Protein AF-A0A8T3W9E3-F1 (afdb_monomer_lite)

Radius of gyration: 12.61 Å; chains: 1; bounding box: 32×24×30 Å

Structure (mmCIF, N/CA/C/O backbone):
data_AF-A0A8T3W9E3-F1
#
_entry.id   AF-A0A8T3W9E3-F1
#
loop_
_atom_site.group_PDB
_atom_site.id
_atom_site.type_symbol
_atom_site.label_atom_id
_atom_site.label_alt_id
_atom_site.label_comp_id
_atom_site.label_asym_id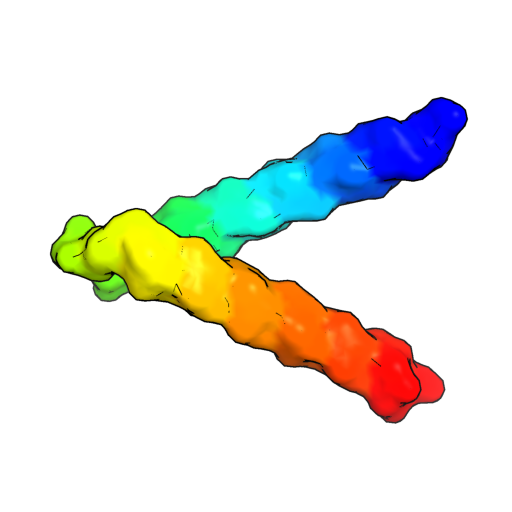
_atom_site.label_entity_id
_atom_site.label_seq_id
_atom_site.pdbx_PDB_ins_code
_atom_site.Cartn_x
_atom_site.Cartn_y
_atom_site.Cartn_z
_atom_site.occupancy
_atom_site.B_iso_or_equiv
_atom_site.auth_seq_id
_atom_site.auth_comp_id
_atom_site.auth_asym_id
_atom_site.auth_atom_id
_atom_site.pdbx_PDB_model_num
ATOM 1 N N . MET A 1 1 ? 19.717 7.782 -13.211 1.00 64.06 1 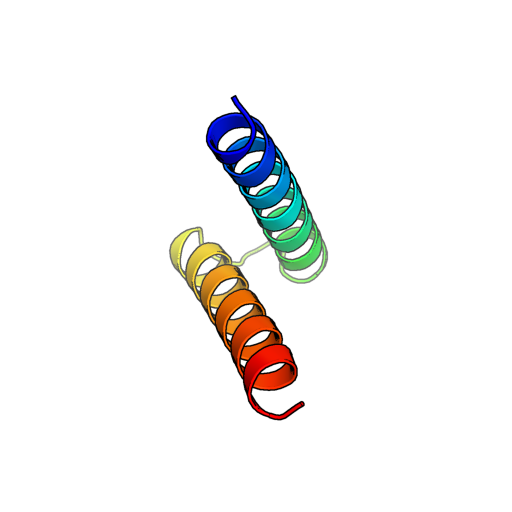MET A N 1
ATOM 2 C CA . MET A 1 1 ? 18.540 8.683 -13.327 1.00 64.06 1 MET A CA 1
ATOM 3 C C . MET A 1 1 ? 17.218 7.916 -13.429 1.00 64.06 1 MET A C 1
ATOM 5 O O . MET A 1 1 ? 16.308 8.271 -12.693 1.00 64.06 1 MET A O 1
ATOM 9 N N . ALA A 1 2 ? 17.107 6.864 -14.254 1.00 75.56 2 ALA A N 1
ATOM 10 C CA . ALA A 1 2 ? 15.870 6.080 -14.425 1.00 75.56 2 ALA A CA 1
ATOM 11 C C . ALA A 1 2 ? 15.356 5.389 -13.142 1.00 75.56 2 ALA A C 1
ATOM 13 O O . ALA A 1 2 ? 14.163 5.405 -12.865 1.00 75.56 2 ALA A O 1
ATOM 14 N N . GLU A 1 3 ? 16.253 4.856 -12.313 1.00 81.88 3 GLU A N 1
ATOM 15 C CA . GLU A 1 3 ? 15.898 4.170 -11.061 1.00 81.88 3 GLU A CA 1
ATOM 16 C C . GLU A 1 3 ? 15.151 5.075 -10.066 1.00 81.88 3 GLU A C 1
ATOM 18 O O . GLU A 1 3 ? 14.118 4.697 -9.521 1.00 81.88 3 GLU A O 1
ATOM 23 N N . LYS A 1 4 ? 15.596 6.327 -9.906 1.00 87.94 4 LYS A N 1
ATOM 24 C CA . LYS A 1 4 ? 14.933 7.312 -9.036 1.00 87.94 4 LYS A CA 1
ATOM 25 C C . LYS A 1 4 ? 13.513 7.638 -9.506 1.00 87.94 4 LYS A C 1
ATOM 27 O O . LYS A 1 4 ? 12.634 7.890 -8.686 1.00 87.94 4 LYS A O 1
ATOM 32 N N . GLU A 1 5 ? 13.295 7.649 -10.817 1.00 91.31 5 GLU A N 1
ATOM 33 C CA . GLU A 1 5 ? 11.980 7.899 -11.406 1.00 91.31 5 GLU A CA 1
ATOM 34 C C . GLU A 1 5 ? 11.042 6.700 -11.215 1.00 91.31 5 GLU A C 1
ATOM 36 O O . GLU A 1 5 ? 9.876 6.881 -10.866 1.00 91.31 5 GLU A O 1
ATOM 41 N N . MET A 1 6 ? 11.562 5.474 -11.336 1.00 87.12 6 MET A N 1
ATOM 42 C CA . MET A 1 6 ? 10.808 4.263 -11.001 1.00 87.12 6 MET A CA 1
ATOM 43 C C . MET A 1 6 ? 10.392 4.243 -9.529 1.00 87.12 6 MET A C 1
ATOM 45 O O . MET A 1 6 ? 9.223 4.003 -9.234 1.00 87.12 6 MET A O 1
ATOM 49 N N . VAL A 1 7 ? 11.304 4.583 -8.612 1.00 89.12 7 VAL A N 1
ATOM 50 C CA . VAL A 1 7 ? 10.995 4.657 -7.175 1.00 89.12 7 VAL A CA 1
ATOM 51 C C . VAL A 1 7 ? 9.885 5.673 -6.899 1.00 89.12 7 VAL A C 1
ATOM 53 O O . VAL A 1 7 ? 8.940 5.363 -6.180 1.00 89.12 7 VAL A O 1
ATOM 56 N N . LYS A 1 8 ? 9.931 6.866 -7.508 1.00 91.94 8 LYS A N 1
ATOM 57 C CA . LYS A 1 8 ? 8.858 7.865 -7.354 1.00 91.94 8 LYS A CA 1
ATOM 58 C C . LYS A 1 8 ? 7.502 7.331 -7.809 1.00 91.94 8 LYS A C 1
ATOM 60 O O . LYS A 1 8 ? 6.515 7.493 -7.096 1.00 91.94 8 LYS A O 1
ATOM 65 N N . ARG A 1 9 ? 7.448 6.690 -8.978 1.00 88.75 9 ARG A N 1
ATOM 66 C CA . ARG A 1 9 ? 6.205 6.115 -9.512 1.00 88.75 9 ARG A CA 1
ATOM 67 C C . ARG A 1 9 ? 5.668 5.008 -8.610 1.00 88.75 9 ARG A C 1
ATOM 69 O O . ARG A 1 9 ? 4.472 4.993 -8.334 1.00 88.75 9 ARG A O 1
ATOM 76 N N . ALA A 1 10 ? 6.545 4.144 -8.099 1.00 88.62 10 ALA A N 1
ATOM 77 C CA . ALA A 1 10 ? 6.175 3.094 -7.156 1.00 88.62 10 ALA A CA 1
ATOM 78 C C . ALA A 1 10 ? 5.593 3.670 -5.853 1.00 88.62 10 ALA A C 1
ATOM 80 O O . ALA A 1 10 ? 4.559 3.200 -5.385 1.00 88.62 10 ALA A O 1
ATOM 81 N N . VAL A 1 11 ? 6.195 4.735 -5.308 1.00 92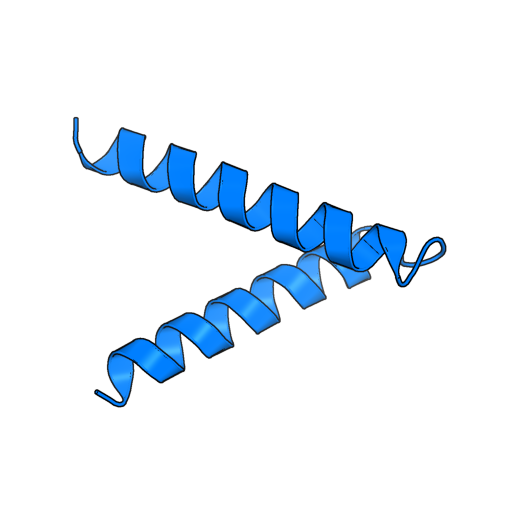.44 11 VAL A N 1
ATOM 82 C CA . VAL A 1 11 ? 5.686 5.424 -4.109 1.00 92.44 11 VAL A CA 1
ATOM 83 C C . VAL A 1 11 ? 4.297 6.017 -4.354 1.00 92.44 11 VAL A C 1
ATOM 85 O O . VAL A 1 11 ? 3.399 5.820 -3.538 1.00 92.44 11 VAL A O 1
ATOM 88 N N . VAL A 1 12 ? 4.092 6.703 -5.483 1.00 94.56 12 VAL A N 1
ATOM 89 C CA . VAL A 1 12 ? 2.782 7.283 -5.831 1.00 94.56 12 VAL A CA 1
ATOM 90 C C . VAL A 1 12 ? 1.722 6.191 -5.998 1.00 94.56 12 VAL A C 1
ATOM 92 O O . VAL A 1 12 ? 0.620 6.324 -5.467 1.00 94.56 12 VAL A O 1
ATOM 95 N N . ALA A 1 13 ? 2.054 5.091 -6.678 1.00 91.31 13 ALA A N 1
ATOM 96 C CA . ALA A 1 13 ? 1.146 3.958 -6.849 1.00 91.31 13 ALA A CA 1
ATOM 97 C C . ALA A 1 13 ? 0.779 3.306 -5.504 1.00 91.31 13 ALA A C 1
ATOM 99 O O . ALA A 1 13 ? -0.398 3.050 -5.244 1.00 91.31 13 ALA A O 1
ATOM 100 N N . GLY A 1 14 ? 1.762 3.104 -4.620 1.00 93.69 14 GLY A N 1
ATOM 101 C CA . GLY A 1 14 ? 1.538 2.572 -3.276 1.00 93.69 14 GLY A CA 1
ATOM 102 C C . GLY A 1 14 ? 0.645 3.479 -2.425 1.00 93.69 14 GLY A C 1
ATOM 103 O O . GLY A 1 14 ? -0.290 2.999 -1.784 1.00 93.69 14 GLY A O 1
ATOM 104 N N . ALA A 1 15 ? 0.867 4.796 -2.474 1.00 95.31 15 ALA A N 1
ATOM 105 C CA . ALA A 1 15 ? 0.029 5.769 -1.776 1.00 95.31 15 ALA A CA 1
ATOM 106 C C . ALA A 1 15 ? -1.416 5.766 -2.300 1.00 95.31 15 ALA A C 1
ATOM 108 O O . ALA A 1 15 ? -2.359 5.757 -1.510 1.00 95.31 15 ALA A O 1
ATOM 109 N N . ALA A 1 16 ? -1.608 5.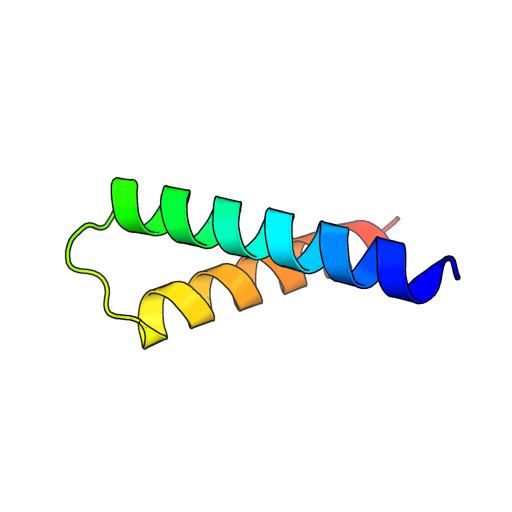713 -3.620 1.00 95.38 16 ALA A N 1
ATOM 110 C CA . ALA A 1 16 ? -2.936 5.630 -4.225 1.00 95.38 16 ALA A CA 1
ATOM 111 C C . ALA A 1 16 ? -3.685 4.351 -3.809 1.00 95.38 16 ALA A C 1
ATOM 113 O O . ALA A 1 16 ? -4.868 4.408 -3.467 1.00 95.38 16 ALA A O 1
ATOM 114 N N . ALA A 1 17 ? -2.994 3.206 -3.778 1.00 94.69 17 ALA A N 1
ATOM 115 C CA . ALA A 1 17 ? -3.562 1.944 -3.310 1.00 94.69 17 ALA A CA 1
ATOM 116 C C . ALA A 1 17 ? -3.958 2.008 -1.824 1.00 94.69 17 ALA A C 1
ATOM 118 O O . ALA A 1 17 ? -5.064 1.602 -1.463 1.00 94.69 17 ALA A O 1
ATOM 119 N N . ALA A 1 18 ? -3.097 2.580 -0.975 1.00 96.81 18 ALA A N 1
ATOM 120 C CA . ALA A 1 18 ? -3.379 2.774 0.446 1.00 96.81 18 ALA A CA 1
ATOM 121 C C . ALA A 1 18 ? -4.609 3.669 0.677 1.00 96.81 18 ALA A C 1
ATOM 123 O O . ALA A 1 18 ? -5.489 3.312 1.463 1.00 96.81 18 ALA A O 1
ATOM 124 N N . MET A 1 19 ? -4.703 4.799 -0.035 1.00 96.88 19 MET A N 1
ATOM 125 C CA . MET A 1 19 ? -5.847 5.714 0.057 1.00 96.88 19 MET A CA 1
ATOM 126 C C . MET A 1 19 ? -7.148 5.015 -0.341 1.00 96.88 19 MET A C 1
ATOM 128 O O . MET A 1 19 ? -8.103 5.010 0.432 1.00 96.88 19 MET A O 1
ATOM 132 N N . LYS A 1 20 ? -7.160 4.320 -1.483 1.00 96.62 20 LYS A N 1
ATOM 133 C CA . LYS A 1 20 ? -8.335 3.576 -1.959 1.00 96.62 20 LYS A CA 1
ATOM 13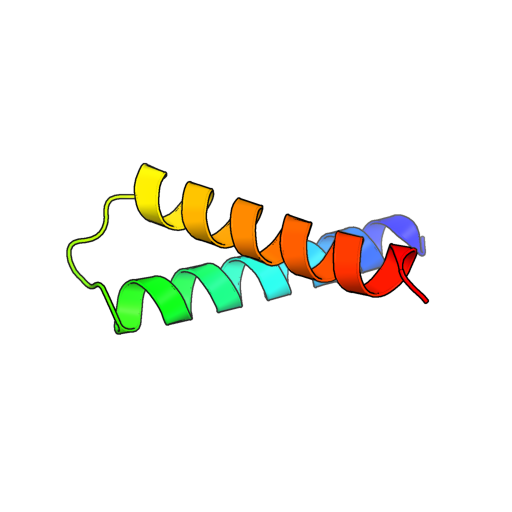4 C C . LYS A 1 20 ? -8.766 2.469 -0.992 1.00 96.62 20 LYS A C 1
ATOM 136 O O . LYS A 1 20 ? -9.959 2.201 -0.838 1.00 96.62 20 LYS A O 1
ATOM 141 N N . TYR A 1 21 ? -7.810 1.809 -0.337 1.00 97.31 21 TYR A N 1
ATOM 142 C CA . TYR A 1 21 ? -8.109 0.810 0.687 1.00 97.31 21 TYR A CA 1
ATOM 143 C C . TYR A 1 21 ? -8.753 1.443 1.923 1.00 97.31 21 TYR A C 1
ATOM 145 O O . TYR A 1 21 ? -9.760 0.926 2.408 1.00 97.31 21 TYR A O 1
ATOM 153 N N . LYS A 1 22 ? -8.224 2.578 2.394 1.00 96.75 22 LYS A N 1
ATOM 154 C CA . LYS A 1 22 ? -8.766 3.339 3.530 1.00 96.75 22 LYS A CA 1
ATOM 155 C C . LYS A 1 22 ? -10.141 3.940 3.252 1.00 96.75 22 LYS A C 1
ATOM 157 O O . LYS A 1 22 ? -10.984 3.908 4.138 1.00 96.75 22 LYS A O 1
ATOM 162 N N . GLU A 1 23 ? -10.404 4.418 2.038 1.00 97.62 23 GLU A N 1
ATOM 163 C CA . GLU A 1 23 ? -11.738 4.890 1.632 1.00 97.62 23 GLU A CA 1
ATOM 164 C C . GLU A 1 23 ? -12.799 3.795 1.795 1.00 97.62 23 GLU A C 1
ATOM 166 O O . GLU A 1 23 ? -13.909 4.054 2.253 1.00 97.62 23 GLU A O 1
ATOM 171 N N . ARG A 1 24 ? -12.443 2.551 1.456 1.00 97.81 24 ARG A N 1
ATOM 172 C CA . ARG A 1 24 ? -13.329 1.384 1.586 1.00 97.81 24 ARG A CA 1
ATOM 173 C C . ARG A 1 24 ? -13.345 0.801 2.997 1.00 97.81 24 ARG A C 1
ATOM 175 O O . ARG A 1 24 ? -14.329 0.181 3.383 1.00 97.81 24 ARG A O 1
ATOM 182 N N . ASN A 1 25 ? -12.272 1.005 3.762 1.00 97.69 25 ASN A N 1
ATOM 183 C CA . ASN A 1 25 ? -12.088 0.482 5.113 1.00 97.69 25 ASN A CA 1
ATOM 184 C C . ASN A 1 25 ? -11.629 1.604 6.066 1.00 97.69 25 ASN A C 1
ATOM 186 O O . ASN A 1 25 ? -10.474 1.606 6.502 1.00 97.69 25 ASN A O 1
ATOM 190 N N . PRO A 1 26 ? -12.509 2.556 6.439 1.00 96.75 26 PRO A N 1
ATOM 191 C CA . PRO A 1 26 ? -12.106 3.761 7.178 1.00 96.75 26 PRO A CA 1
ATOM 192 C C . PRO A 1 26 ? -11.468 3.477 8.542 1.00 96.75 26 PRO A C 1
ATOM 194 O O . PRO A 1 26 ? -10.693 4.281 9.054 1.00 96.75 26 PRO A O 1
ATOM 197 N N . ARG A 1 27 ? -11.791 2.321 9.134 1.00 97.88 27 ARG A N 1
ATOM 198 C CA . ARG A 1 27 ? -11.288 1.873 10.440 1.00 97.88 27 ARG A CA 1
ATOM 199 C C . ARG A 1 27 ? -10.056 0.978 10.362 1.00 97.88 27 ARG A C 1
ATOM 201 O O . ARG A 1 27 ? -9.558 0.595 11.415 1.00 97.88 27 ARG A O 1
ATOM 208 N N . ALA A 1 28 ? -9.585 0.637 9.162 1.00 97.44 28 ALA A N 1
ATOM 209 C CA . ALA A 1 28 ? -8.410 -0.212 9.024 1.00 97.44 28 ALA A CA 1
ATOM 210 C C . ALA A 1 28 ? -7.213 0.425 9.732 1.00 97.44 28 ALA A C 1
ATOM 212 O O . ALA A 1 28 ? -7.050 1.646 9.700 1.00 97.44 28 ALA A O 1
ATOM 213 N N . THR A 1 29 ? -6.357 -0.369 10.352 1.00 98.00 29 THR A N 1
ATOM 214 C CA . THR A 1 29 ? -5.121 0.132 10.948 1.00 98.00 29 THR A CA 1
ATOM 215 C C . THR A 1 29 ? -4.093 0.459 9.866 1.00 98.00 29 THR A C 1
ATOM 217 O O . THR A 1 29 ? -4.247 0.136 8.680 1.00 98.00 29 THR A O 1
ATOM 220 N N . GLU A 1 30 ? -3.017 1.132 10.259 1.00 96.31 30 GLU A N 1
ATOM 221 C CA . GLU A 1 30 ? -1.874 1.334 9.370 1.00 96.31 30 GLU A CA 1
ATOM 222 C C . GLU A 1 30 ? -1.255 -0.008 8.962 1.00 96.31 30 GLU A C 1
ATOM 224 O O . GLU A 1 30 ? -0.977 -0.203 7.780 1.00 96.31 30 GLU A O 1
ATOM 229 N N . GLN A 1 31 ? -1.130 -0.966 9.894 1.00 97.50 31 GLN A N 1
ATOM 230 C CA . GLN A 1 31 ? -0.587 -2.292 9.582 1.00 97.50 31 GLN A CA 1
ATOM 231 C C . GLN A 1 31 ? -1.444 -3.035 8.553 1.00 97.50 31 GLN A C 1
ATOM 233 O O . GLN A 1 31 ? -0.902 -3.608 7.611 1.00 97.50 31 GLN A O 1
ATOM 238 N N . GLU A 1 32 ? -2.772 -2.994 8.689 1.00 97.50 32 GLU A N 1
ATOM 239 C CA . GLU A 1 32 ? -3.689 -3.615 7.725 1.00 97.50 32 GLU A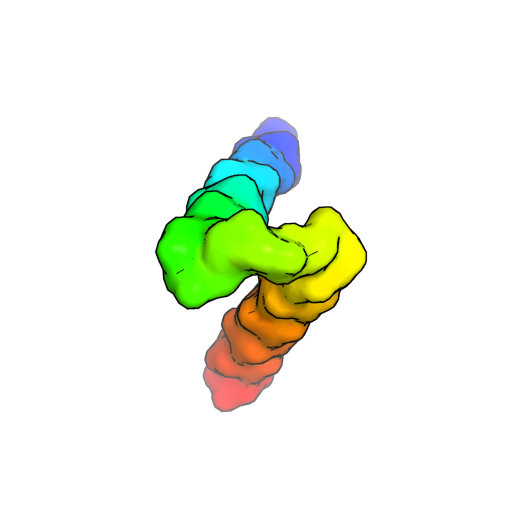 CA 1
ATOM 240 C C . GLU A 1 32 ? -3.589 -2.960 6.344 1.00 97.50 32 GLU A C 1
ATOM 242 O O . GLU A 1 32 ? -3.595 -3.643 5.320 1.00 97.50 32 GLU A O 1
ATOM 247 N N . THR A 1 33 ? -3.445 -1.635 6.312 1.00 97.38 33 THR A N 1
ATOM 248 C CA . THR A 1 33 ? -3.301 -0.875 5.065 1.00 97.38 33 THR A CA 1
ATOM 249 C C . THR A 1 33 ? -1.995 -1.224 4.355 1.00 97.38 33 THR A C 1
ATOM 251 O O . THR A 1 33 ? -1.997 -1.511 3.159 1.00 97.38 33 THR A O 1
ATOM 254 N N . VAL A 1 34 ? -0.881 -1.264 5.088 1.00 96.12 34 VAL A N 1
ATOM 255 C CA . VAL A 1 34 ? 0.429 -1.646 4.542 1.00 96.12 34 VAL A CA 1
ATOM 256 C C . VAL A 1 34 ? 0.417 -3.098 4.064 1.00 96.12 34 VAL A C 1
ATOM 258 O O . VAL A 1 34 ? 0.880 -3.381 2.958 1.00 96.12 34 VAL A O 1
ATOM 261 N N . ALA A 1 35 ? -0.160 -4.016 4.845 1.00 96.06 35 ALA A N 1
ATOM 262 C CA . ALA A 1 35 ? -0.285 -5.419 4.459 1.00 96.06 35 ALA A CA 1
ATOM 263 C C . ALA A 1 35 ? -1.087 -5.586 3.159 1.00 96.06 35 ALA A C 1
ATOM 265 O O . ALA A 1 35 ? -0.699 -6.377 2.295 1.00 96.06 35 ALA A O 1
ATOM 266 N N . HIS A 1 36 ? -2.164 -4.812 2.988 1.00 95.88 36 HIS A N 1
ATOM 267 C CA . HIS A 1 36 ? -2.938 -4.796 1.750 1.00 95.88 36 HIS A CA 1
ATOM 268 C C . HIS A 1 36 ? -2.102 -4.325 0.554 1.00 95.88 36 HIS A C 1
ATOM 270 O O . HIS A 1 36 ? -2.062 -5.017 -0.463 1.00 95.88 36 HIS A O 1
ATOM 276 N N . VAL A 1 37 ? -1.387 -3.201 0.679 1.00 95.12 37 VAL A N 1
ATOM 277 C CA . VAL A 1 37 ? -0.544 -2.681 -0.412 1.00 95.12 37 VAL A CA 1
ATOM 278 C C . VAL A 1 37 ? 0.543 -3.685 -0.803 1.00 95.12 37 VAL A C 1
ATOM 280 O O . VAL A 1 37 ? 0.717 -3.959 -1.988 1.00 95.12 37 VAL A O 1
ATOM 283 N N . ILE A 1 38 ? 1.225 -4.301 0.169 1.00 93.88 38 ILE A N 1
ATOM 284 C CA . ILE A 1 38 ? 2.245 -5.329 -0.101 1.00 93.88 38 ILE A CA 1
ATOM 285 C C . ILE A 1 38 ? 1.633 -6.529 -0.835 1.00 93.88 38 ILE A C 1
ATOM 287 O O . ILE A 1 38 ? 2.241 -7.059 -1.766 1.00 93.88 38 ILE A O 1
ATOM 291 N N . LYS A 1 39 ? 0.436 -6.970 -0.432 1.00 93.75 39 LYS A N 1
ATOM 292 C CA . LYS A 1 39 ? -0.258 -8.091 -1.076 1.00 93.75 39 LYS A CA 1
ATOM 293 C C . LYS A 1 39 ? -0.619 -7.776 -2.529 1.00 93.75 39 LYS A C 1
ATOM 295 O O . LYS A 1 39 ? -0.371 -8.612 -3.394 1.00 93.75 39 LYS A O 1
ATOM 300 N N . GLU A 1 40 ? -1.153 -6.588 -2.801 1.00 89.75 40 GLU A N 1
ATOM 301 C CA . GLU A 1 40 ? -1.463 -6.159 -4.170 1.00 89.75 40 GLU A CA 1
ATOM 302 C C . GLU A 1 40 ? -0.198 -6.046 -5.029 1.00 89.75 40 GLU A C 1
ATOM 304 O O . GLU A 1 40 ? -0.194 -6.506 -6.166 1.00 89.75 40 GLU A O 1
ATOM 309 N N . MET A 1 41 ? 0.905 -5.521 -4.481 1.00 88.81 41 MET A N 1
ATOM 310 C CA . MET A 1 41 ? 2.183 -5.471 -5.200 1.00 88.81 41 MET A CA 1
ATOM 311 C C . MET A 1 41 ? 2.698 -6.867 -5.557 1.00 88.81 41 MET A C 1
ATOM 313 O O . MET A 1 41 ? 3.114 -7.083 -6.690 1.00 88.81 41 MET A O 1
ATOM 317 N N . LYS A 1 42 ? 2.638 -7.827 -4.624 1.00 89.44 42 LYS A N 1
ATOM 318 C CA . LYS A 1 42 ? 3.015 -9.222 -4.904 1.00 89.44 42 LYS A CA 1
ATOM 319 C C . LYS A 1 42 ? 2.154 -9.839 -6.002 1.00 89.44 42 LYS A C 1
ATOM 321 O O . LYS A 1 42 ? 2.685 -10.524 -6.862 1.00 89.44 42 LYS A O 1
ATOM 326 N N . ARG A 1 43 ? 0.843 -9.578 -5.991 1.00 89.06 43 ARG A N 1
ATOM 327 C CA . ARG A 1 43 ? -0.070 -10.055 -7.037 1.00 89.06 43 ARG A CA 1
ATOM 328 C C . ARG A 1 43 ? 0.333 -9.526 -8.413 1.00 89.06 43 ARG A C 1
ATOM 330 O O . ARG A 1 43 ? 0.446 -10.314 -9.338 1.00 89.06 43 ARG A O 1
ATOM 337 N N . ILE A 1 44 ? 0.601 -8.225 -8.520 1.00 85.94 44 ILE A N 1
ATOM 338 C CA . ILE A 1 44 ? 1.036 -7.597 -9.776 1.00 85.94 44 ILE A CA 1
ATOM 339 C C . ILE A 1 44 ? 2.373 -8.179 -10.248 1.00 85.94 44 ILE A C 1
ATOM 341 O O . ILE A 1 44 ? 2.525 -8.450 -11.430 1.00 85.94 44 ILE A O 1
ATOM 345 N N . LEU A 1 45 ? 3.337 -8.375 -9.343 1.00 85.69 45 LEU A N 1
ATOM 346 C CA . LEU A 1 45 ? 4.628 -8.971 -9.697 1.00 85.69 45 LEU A CA 1
ATOM 347 C C . LEU A 1 45 ? 4.463 -10.399 -10.225 1.00 85.69 45 LEU A C 1
ATOM 349 O O . LEU A 1 45 ? 5.019 -10.712 -11.270 1.00 85.69 45 LEU A O 1
ATOM 353 N N . ASN A 1 46 ? 3.642 -11.219 -9.569 1.00 88.00 46 ASN A N 1
ATOM 354 C CA . ASN A 1 46 ? 3.356 -12.574 -10.040 1.00 88.00 46 ASN A CA 1
ATOM 355 C C . ASN A 1 46 ? 2.658 -12.567 -11.413 1.00 88.00 46 ASN A C 1
ATOM 357 O O . ASN A 1 46 ? 3.029 -13.335 -12.286 1.00 88.00 46 ASN A O 1
ATOM 361 N N . GLU A 1 47 ? 1.695 -11.664 -11.636 1.00 86.81 47 GLU A N 1
ATOM 362 C CA . GLU A 1 47 ? 1.025 -11.505 -12.939 1.00 86.81 47 GLU A CA 1
ATOM 363 C C . GLU A 1 47 ? 1.987 -11.072 -14.060 1.00 86.81 47 GLU A C 1
ATOM 365 O O . GLU A 1 47 ? 1.685 -11.289 -15.227 1.00 86.81 47 GLU A O 1
ATOM 370 N N . ILE A 1 48 ? 3.122 -10.448 -13.727 1.00 84.25 48 ILE A N 1
ATOM 371 C CA . ILE A 1 48 ? 4.171 -10.085 -14.690 1.00 84.25 48 ILE A CA 1
ATOM 372 C C . ILE A 1 48 ? 5.130 -11.258 -14.932 1.00 84.25 48 ILE A C 1
ATOM 374 O O . ILE A 1 48 ? 5.598 -11.416 -16.052 1.00 84.25 48 ILE A O 1
ATOM 378 N N . GLU A 1 49 ? 5.447 -12.049 -13.903 1.00 74.88 49 GLU A N 1
ATOM 379 C CA . GLU A 1 49 ? 6.357 -13.202 -14.003 1.00 74.88 49 GLU A CA 1
ATOM 380 C C . GLU A 1 49 ? 5.722 -14.421 -14.692 1.00 74.88 49 GLU A C 1
ATOM 382 O O . GLU A 1 49 ? 6.437 -15.211 -15.303 1.00 74.88 49 GLU A O 1
ATOM 387 N N . ASP A 1 50 ? 4.395 -14.561 -14.626 1.00 62.06 50 ASP A N 1
ATOM 388 C CA . ASP A 1 50 ? 3.637 -15.625 -15.301 1.00 62.06 50 ASP A CA 1
ATOM 389 C C . ASP A 1 50 ? 3.358 -15.332 -16.802 1.00 62.06 50 ASP A C 1
ATOM 391 O O . ASP A 1 50 ? 2.611 -16.078 -17.447 1.00 62.06 50 ASP A O 1
ATOM 395 N N . VAL A 1 51 ? 3.941 -14.263 -17.370 1.00 49.50 51 VAL A N 1
ATOM 396 C CA . VAL A 1 51 ? 3.842 -13.843 -18.790 1.00 49.50 51 VAL A CA 1
ATOM 397 C C . VAL A 1 51 ? 5.191 -13.975 -19.489 1.00 49.50 51 VAL A C 1
ATOM 399 O O . VAL A 1 51 ? 5.201 -14.510 -20.622 1.00 49.50 51 VAL A O 1
#

pLDDT: mean 90.29, std 9.74, range [49.5, 98.0]

Secondary structure (DSSP, 8-state):
-HHHHHHHHHHHHHHHHHHHHHHH-TT--HHHHHHHHHHHHHHHHHHHHT-

Foldseek 3Di:
DVVVVVVVVLVVVLVVQLVVVCVVVVPDDPVRSNVRSVVVVVVVVVVVVVD

Sequence (51 aa):
MAEKEMVKRAVVAGAAAAMKYKERNPRATEQETVAHVIKEMKRILNEIEDV